Protein AF-A0A975GR51-F1 (afdb_monomer)

Mean predicted aligned error: 11.49 Å

Structure (mmCIF, N/CA/C/O backbone):
data_AF-A0A975GR51-F1
#
_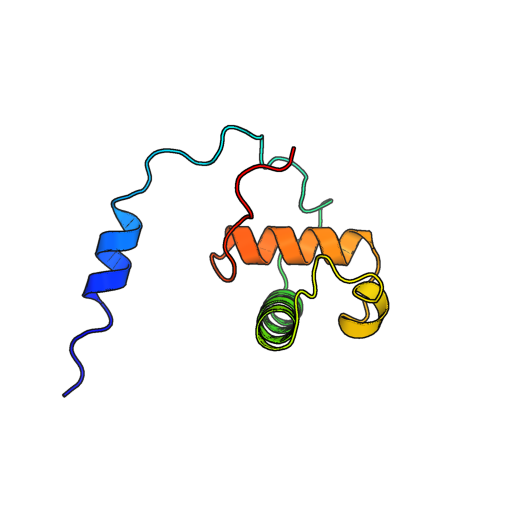e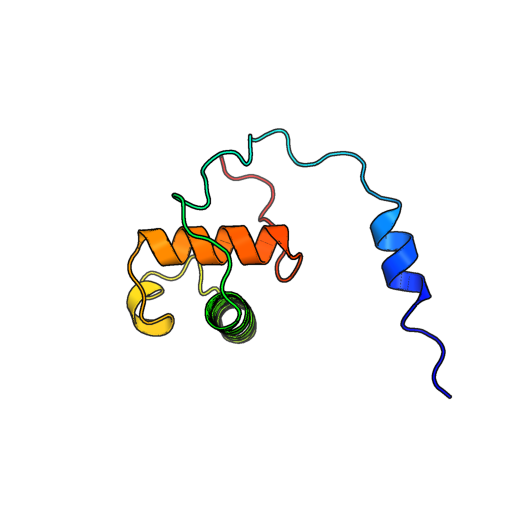ntry.id   AF-A0A975GR51-F1
#
loop_
_atom_site.group_PDB
_atom_site.id
_atom_site.type_symbol
_atom_site.label_atom_id
_atom_site.label_alt_id
_atom_site.label_comp_id
_atom_site.label_asym_id
_atom_site.label_entity_id
_atom_site.label_seq_id
_atom_site.pdbx_PDB_ins_code
_atom_site.Cartn_x
_atom_site.Cartn_y
_atom_site.Cartn_z
_atom_site.occupancy
_atom_site.B_iso_or_equiv
_atom_site.auth_seq_id
_atom_site.auth_comp_id
_atom_site.auth_asym_id
_atom_site.auth_atom_id
_atom_site.pdbx_PDB_model_num
ATOM 1 N N . MET A 1 1 ? -14.064 -30.401 15.282 1.00 38.41 1 MET A N 1
ATOM 2 C CA . MET A 1 1 ? -14.478 -30.846 13.936 1.00 38.41 1 MET A CA 1
ATOM 3 C C . MET A 1 1 ? -14.070 -29.765 12.949 1.00 38.41 1 MET A C 1
ATOM 5 O O . MET A 1 1 ? -14.815 -28.828 12.717 1.00 38.41 1 MET A O 1
ATOM 9 N N . ASN A 1 2 ? -12.830 -29.856 12.469 1.00 39.62 2 ASN A N 1
ATOM 10 C CA . ASN A 1 2 ? -12.289 -29.018 11.403 1.00 39.62 2 ASN A CA 1
ATOM 11 C C . ASN A 1 2 ? -12.612 -29.701 10.081 1.00 39.62 2 ASN A C 1
ATOM 13 O O . ASN A 1 2 ? -11.943 -30.684 9.777 1.00 39.62 2 ASN A O 1
ATOM 17 N N . GLN A 1 3 ? -13.600 -29.222 9.318 1.00 44.88 3 GLN A N 1
ATOM 18 C CA . GLN A 1 3 ? -13.722 -29.663 7.925 1.00 44.88 3 GLN A CA 1
ATOM 19 C C . GLN A 1 3 ? -14.578 -28.792 6.997 1.00 44.88 3 GLN A C 1
ATOM 21 O O . GLN A 1 3 ? -15.237 -29.359 6.147 1.00 44.88 3 GLN A O 1
ATOM 26 N N . ILE A 1 4 ? -14.588 -27.455 7.062 1.00 45.69 4 ILE A N 1
ATOM 27 C CA . ILE A 1 4 ? -15.130 -26.668 5.927 1.00 45.69 4 ILE A CA 1
ATOM 28 C C . ILE A 1 4 ? -14.406 -25.319 5.807 1.00 45.69 4 ILE A C 1
ATOM 30 O O . ILE A 1 4 ? -14.948 -24.273 6.117 1.00 45.69 4 ILE A O 1
ATOM 34 N N . ILE A 1 5 ? -13.136 -25.348 5.410 1.00 49.62 5 ILE A N 1
ATOM 35 C CA . ILE A 1 5 ? -12.418 -24.157 4.901 1.00 49.62 5 ILE A CA 1
ATOM 36 C C . ILE A 1 5 ? -11.700 -24.452 3.575 1.00 49.62 5 ILE A C 1
ATOM 38 O O . ILE A 1 5 ? -11.310 -23.539 2.861 1.00 49.62 5 ILE A O 1
ATOM 42 N N . GLY A 1 6 ? -11.561 -25.731 3.201 1.00 41.06 6 GLY A N 1
ATOM 43 C CA . GLY A 1 6 ? -10.899 -26.142 1.960 1.00 41.06 6 GLY A CA 1
ATOM 44 C C . GLY A 1 6 ? -11.796 -26.167 0.719 1.00 41.06 6 GLY A C 1
ATOM 45 O O . GLY A 1 6 ? -11.272 -26.134 -0.386 1.00 41.06 6 GLY A O 1
ATOM 46 N N . PHE A 1 7 ? -13.125 -26.226 0.869 1.00 47.53 7 PHE A N 1
ATOM 47 C CA . PHE A 1 7 ? -14.031 -26.416 -0.275 1.00 47.53 7 PHE A CA 1
ATOM 48 C C . PHE A 1 7 ? -14.437 -25.095 -0.950 1.00 47.53 7 PHE A C 1
ATOM 50 O O . PHE A 1 7 ? -14.507 -25.040 -2.174 1.00 47.53 7 PHE A O 1
ATOM 57 N N . GLU A 1 8 ? -14.607 -24.010 -0.185 1.00 51.25 8 GLU A N 1
ATOM 58 C CA . GLU A 1 8 ? -14.894 -22.674 -0.742 1.00 51.25 8 GLU A CA 1
ATOM 59 C C . GLU A 1 8 ? -13.713 -22.105 -1.538 1.00 51.25 8 GLU A C 1
ATOM 61 O O . GLU A 1 8 ? -13.908 -21.512 -2.596 1.00 51.25 8 GLU A O 1
ATOM 66 N N . ILE A 1 9 ? -12.475 -22.343 -1.087 1.00 51.66 9 ILE A N 1
ATOM 67 C CA . ILE A 1 9 ? -11.271 -21.839 -1.768 1.00 51.66 9 ILE A CA 1
ATOM 68 C C . ILE A 1 9 ? -11.092 -22.507 -3.139 1.00 51.66 9 ILE A C 1
ATOM 70 O O . ILE A 1 9 ? -10.739 -21.843 -4.112 1.00 51.66 9 ILE A O 1
ATOM 74 N N . VAL A 1 10 ? -11.363 -23.814 -3.238 1.00 52.38 10 VAL A N 1
ATOM 75 C CA . VAL A 1 10 ? -11.246 -24.551 -4.506 1.00 52.38 10 VAL A CA 1
ATOM 76 C C . VAL A 1 10 ? -12.321 -24.109 -5.502 1.00 52.38 10 VAL A C 1
ATOM 78 O O . VAL A 1 10 ? -12.012 -23.964 -6.682 1.00 52.38 10 VAL A O 1
ATOM 81 N N . TYR A 1 11 ? -13.542 -23.818 -5.039 1.00 55.72 11 TYR A N 1
ATOM 82 C CA . TYR A 1 11 ? -14.614 -23.309 -5.903 1.00 55.72 11 TYR A CA 1
ATOM 83 C C . TYR A 1 11 ? -14.322 -21.890 -6.423 1.00 55.72 11 TYR A C 1
ATOM 85 O O . TYR A 1 11 ? -14.496 -21.617 -7.611 1.00 55.72 11 TYR A O 1
ATOM 93 N N . ALA A 1 12 ? -13.771 -21.012 -5.577 1.00 54.72 12 ALA A N 1
ATOM 94 C CA . ALA A 1 12 ? -13.344 -19.671 -5.988 1.00 54.72 12 ALA A CA 1
ATOM 95 C C . ALA A 1 12 ? -12.182 -19.693 -7.006 1.00 54.72 12 ALA A C 1
ATOM 97 O O . ALA A 1 12 ? -12.033 -18.777 -7.812 1.00 54.72 12 ALA A O 1
ATOM 98 N N . MET A 1 13 ? -11.363 -20.751 -7.008 1.00 51.12 13 MET A N 1
ATOM 99 C CA . MET A 1 13 ? -10.304 -20.955 -8.003 1.00 51.12 13 MET A CA 1
ATOM 100 C C . MET A 1 13 ? -10.813 -21.456 -9.365 1.00 51.12 13 MET A C 1
ATOM 102 O O . MET A 1 13 ? -10.081 -21.360 -10.349 1.00 51.12 13 MET A O 1
ATOM 106 N N . THR A 1 14 ? -12.034 -21.990 -9.450 1.00 52.78 14 THR A N 1
ATOM 107 C CA . THR A 1 14 ? -12.616 -22.472 -10.716 1.00 52.78 14 THR A CA 1
ATOM 108 C C . THR A 1 14 ? -13.384 -21.406 -11.500 1.00 52.78 14 THR A C 1
ATOM 110 O O . THR A 1 14 ? -13.587 -21.583 -12.697 1.00 52.78 14 THR A O 1
ATOM 113 N N . GLU A 1 15 ? -13.722 -20.264 -10.894 1.00 51.53 15 GLU A N 1
ATOM 114 C CA . GLU A 1 15 ? -14.390 -19.129 -11.564 1.00 51.53 15 GLU A CA 1
ATOM 115 C C . GLU A 1 15 ? -13.389 -18.116 -12.162 1.00 51.53 15 GLU A C 1
ATOM 117 O O . GLU A 1 15 ? -13.585 -16.904 -12.153 1.00 51.53 15 GLU A O 1
ATOM 122 N N . PHE A 1 16 ? -12.273 -18.613 -12.700 1.00 56.28 16 PHE A N 1
ATOM 123 C CA . PHE A 1 16 ? -11.197 -17.810 -13.299 1.00 56.28 16 PHE A CA 1
ATOM 124 C C . PHE A 1 16 ? -11.472 -17.396 -14.755 1.00 56.28 16 PHE A C 1
ATOM 126 O O . PHE A 1 16 ? -10.580 -17.404 -15.605 1.00 56.28 16 PHE A O 1
ATOM 133 N N . THR A 1 17 ? -12.703 -17.007 -15.065 1.00 49.28 17 THR A N 1
ATOM 134 C CA . THR A 1 17 ? -13.045 -16.465 -16.381 1.00 49.28 17 THR A CA 1
ATOM 135 C C . THR A 1 17 ? -13.332 -14.981 -16.239 1.00 49.28 17 THR A C 1
ATOM 137 O O . THR A 1 17 ? -14.354 -14.602 -15.684 1.00 49.28 17 THR A O 1
ATOM 140 N N . GLU A 1 18 ? -12.420 -14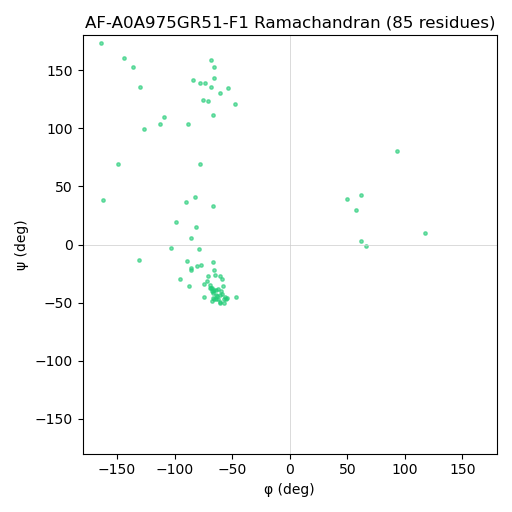.172 -16.782 1.00 48.41 18 GLU A N 1
ATOM 141 C CA . GLU A 1 18 ? -12.499 -12.712 -16.951 1.00 48.41 18 GLU A CA 1
ATOM 142 C C . GLU A 1 18 ? -11.881 -11.872 -15.819 1.00 48.41 18 GLU A C 1
ATOM 144 O O . GLU A 1 18 ? -12.546 -11.278 -14.974 1.00 48.41 18 GLU A O 1
ATOM 149 N N . LEU A 1 19 ? -10.548 -11.727 -15.864 1.00 52.16 19 LEU A N 1
ATOM 150 C CA . LEU A 1 19 ? -9.931 -10.517 -15.318 1.00 52.16 19 LEU A CA 1
ATOM 151 C C . LEU A 1 19 ? -10.497 -9.327 -16.110 1.00 52.16 19 LEU A C 1
ATOM 153 O O . LEU A 1 19 ? -10.480 -9.390 -17.343 1.00 52.16 19 LEU A O 1
ATOM 157 N N . PRO A 1 20 ? -10.985 -8.254 -15.460 1.00 49.09 20 PRO A N 1
ATOM 158 C CA . PRO A 1 20 ? -11.503 -7.099 -16.179 1.00 49.09 20 PRO A CA 1
ATOM 159 C C . PRO A 1 20 ? -10.447 -6.608 -17.172 1.00 49.09 20 PRO A C 1
ATOM 161 O O . PRO A 1 20 ? -9.268 -6.515 -16.828 1.00 49.09 20 PRO A O 1
ATOM 164 N N . ASN A 1 21 ? -10.886 -6.327 -18.402 1.00 48.41 21 ASN A N 1
ATOM 165 C CA . ASN A 1 21 ? -10.086 -5.995 -19.591 1.00 48.41 21 ASN A CA 1
ATOM 166 C C . ASN A 1 21 ? -9.333 -4.644 -19.492 1.00 48.41 21 ASN A C 1
ATOM 168 O O . ASN A 1 21 ? -9.166 -3.927 -20.474 1.00 48.41 21 ASN A O 1
ATOM 172 N N . ASN A 1 22 ? -8.900 -4.258 -18.293 1.00 54.84 22 ASN A N 1
ATOM 173 C CA . ASN A 1 22 ? -8.154 -3.046 -18.018 1.00 54.84 22 ASN A CA 1
ATOM 174 C C . ASN A 1 22 ? -6.741 -3.458 -17.586 1.00 54.84 22 ASN A C 1
ATOM 176 O O . ASN A 1 22 ? -6.547 -3.977 -16.487 1.00 54.84 22 ASN A O 1
ATOM 180 N N . GLY A 1 23 ? -5.761 -3.312 -18.482 1.00 51.41 23 GLY A N 1
ATOM 181 C CA . GLY A 1 23 ? -4.405 -3.839 -18.304 1.00 51.41 23 GLY A CA 1
ATOM 182 C C . GLY A 1 23 ? -3.805 -3.533 -16.924 1.00 51.41 23 GLY A C 1
ATOM 183 O O . GLY A 1 23 ? -3.632 -2.381 -16.538 1.00 51.41 23 GLY A O 1
ATOM 184 N N . PHE A 1 24 ? -3.437 -4.578 -16.180 1.00 60.88 24 PHE A N 1
ATOM 185 C CA . PHE A 1 24 ? -2.840 -4.488 -14.838 1.00 60.88 24 PHE A CA 1
ATOM 186 C C . PHE A 1 24 ? -1.326 -4.197 -14.853 1.00 60.88 24 PHE A C 1
ATOM 188 O O . PHE A 1 24 ? -0.640 -4.379 -13.847 1.00 60.88 24 PHE A O 1
ATOM 195 N N . PHE A 1 25 ? -0.776 -3.762 -15.987 1.00 59.81 25 PHE A N 1
ATOM 196 C CA . PHE A 1 25 ? 0.661 -3.558 -16.146 1.00 59.81 25 PHE A CA 1
ATOM 197 C C . PHE A 1 25 ? 1.112 -2.243 -15.483 1.00 59.81 25 PHE A C 1
ATOM 199 O O . PHE A 1 25 ? 0.422 -1.230 -15.560 1.00 59.81 25 PHE A O 1
ATOM 206 N N . ALA A 1 26 ? 2.265 -2.257 -14.807 1.00 68.50 26 ALA A N 1
ATOM 207 C CA . ALA A 1 26 ? 2.918 -1.098 -14.174 1.00 68.50 26 ALA A CA 1
ATOM 208 C C . ALA A 1 26 ? 2.168 -0.361 -13.034 1.00 68.50 26 ALA A C 1
ATOM 210 O O . ALA A 1 26 ? 2.719 0.584 -12.469 1.00 68.50 26 ALA A O 1
ATOM 211 N N . ARG A 1 27 ? 0.978 -0.806 -12.595 1.00 69.25 27 ARG A N 1
ATOM 212 C CA . ARG A 1 27 ? 0.245 -0.183 -11.461 1.00 69.25 27 ARG A CA 1
ATOM 213 C C . ARG A 1 27 ? 0.941 -0.330 -10.099 1.00 69.25 27 ARG A C 1
ATOM 215 O O . ARG A 1 27 ? 0.598 0.379 -9.159 1.00 69.25 27 ARG A O 1
ATOM 222 N N . HIS A 1 28 ? 1.927 -1.221 -9.993 1.00 72.81 28 HIS A N 1
ATOM 223 C CA . HIS A 1 28 ? 2.790 -1.347 -8.816 1.00 72.81 28 HIS A CA 1
ATOM 224 C C . HIS A 1 28 ? 3.896 -0.279 -8.756 1.00 72.81 28 HIS A C 1
ATOM 226 O O . HIS A 1 28 ? 4.658 -0.269 -7.794 1.00 72.81 28 HIS A O 1
ATOM 232 N N . GLU A 1 29 ? 4.025 0.589 -9.768 1.00 75.69 29 GLU A N 1
ATOM 233 C CA . GLU A 1 29 ? 5.011 1.680 -9.810 1.00 75.69 29 GLU A CA 1
ATOM 234 C C . GLU A 1 29 ? 6.444 1.210 -9.479 1.00 75.69 29 GLU A C 1
ATOM 236 O O . GLU A 1 29 ? 7.186 1.878 -8.768 1.00 75.69 29 GLU A O 1
ATOM 241 N N . THR A 1 30 ? 6.831 0.020 -9.966 1.00 81.81 30 THR A N 1
ATOM 242 C CA . THR A 1 30 ? 8.107 -0.689 -9.683 1.00 81.81 30 THR A CA 1
ATOM 243 C C . THR A 1 30 ? 8.323 -1.175 -8.242 1.00 81.81 30 THR A C 1
ATOM 245 O O . THR A 1 30 ? 9.303 -1.867 -7.972 1.00 81.81 30 THR A O 1
ATOM 248 N N . PHE A 1 31 ? 7.396 -0.921 -7.316 1.00 88.00 31 PHE A N 1
ATOM 249 C CA . PHE A 1 31 ? 7.509 -1.402 -5.941 1.00 88.00 31 PHE A CA 1
ATOM 250 C C . PHE A 1 31 ? 7.199 -2.896 -5.830 1.00 88.00 31 PHE A C 1
ATOM 252 O O . PHE A 1 31 ? 6.101 -3.335 -6.168 1.00 88.00 31 PHE A O 1
ATOM 259 N N . CYS A 1 32 ? 8.135 -3.667 -5.275 1.00 88.19 32 CYS A N 1
ATOM 260 C CA . CYS A 1 32 ? 7.900 -5.052 -4.867 1.00 88.19 32 CYS A CA 1
ATOM 261 C C . CYS A 1 32 ? 6.885 -5.136 -3.706 1.00 88.19 32 CYS A C 1
ATOM 263 O O . CYS A 1 32 ? 6.812 -4.206 -2.892 1.00 88.19 32 CYS A O 1
ATOM 265 N N . PRO A 1 33 ? 6.149 -6.255 -3.568 1.00 86.12 33 PRO A N 1
ATOM 266 C CA . PRO A 1 33 ? 5.239 -6.451 -2.447 1.00 86.12 33 PRO A CA 1
ATOM 267 C C . PRO A 1 33 ? 6.004 -6.546 -1.124 1.00 86.12 33 PRO A C 1
ATOM 269 O O . PRO A 1 33 ? 7.096 -7.111 -1.046 1.00 86.12 33 PRO A O 1
ATOM 272 N N . ARG A 1 34 ? 5.417 -5.994 -0.058 1.00 92.81 34 ARG A N 1
ATOM 273 C CA . ARG A 1 34 ? 5.974 -6.025 1.301 1.00 92.81 34 ARG A CA 1
ATOM 274 C C . ARG A 1 34 ? 4.901 -6.496 2.270 1.00 92.81 34 ARG A C 1
ATOM 276 O O . ARG A 1 34 ? 3.786 -5.988 2.236 1.00 92.81 34 ARG A O 1
ATOM 283 N N . TYR A 1 35 ? 5.238 -7.398 3.187 1.00 91.00 35 TYR A N 1
ATOM 284 C CA . TYR A 1 35 ? 4.272 -7.902 4.172 1.00 91.00 35 TYR A CA 1
ATOM 285 C C . TYR A 1 35 ? 3.589 -6.772 4.963 1.00 91.00 35 TYR A C 1
ATOM 287 O O . TYR A 1 35 ? 2.365 -6.727 5.059 1.00 91.00 35 TYR A O 1
ATOM 295 N N . GLY A 1 36 ? 4.367 -5.798 5.452 1.00 94.06 36 GLY A N 1
ATOM 296 C CA . GLY A 1 36 ? 3.817 -4.662 6.198 1.00 94.06 36 GLY A CA 1
ATOM 297 C C . GLY A 1 36 ? 2.834 -3.812 5.387 1.00 94.06 36 GLY A C 1
ATOM 298 O O . GLY A 1 36 ? 1.933 -3.212 5.956 1.00 94.06 36 GLY A O 1
ATOM 299 N N . TRP A 1 37 ? 2.969 -3.785 4.062 1.00 94.75 37 TRP A N 1
ATOM 300 C CA . TRP A 1 37 ? 2.046 -3.086 3.169 1.00 94.75 37 TRP A CA 1
ATOM 301 C C . TRP A 1 37 ? 0.725 -3.833 3.033 1.00 94.75 37 TRP A C 1
ATOM 303 O O . TRP A 1 37 ? -0.329 -3.225 3.172 1.00 94.75 37 TRP A O 1
ATOM 313 N N . LEU A 1 38 ? 0.786 -5.153 2.848 1.00 94.50 38 LEU A N 1
ATOM 314 C CA . LEU A 1 38 ? -0.401 -6.004 2.796 1.00 94.50 38 LEU A CA 1
ATOM 315 C C . LEU A 1 38 ? -1.199 -5.930 4.103 1.00 94.50 38 LEU A C 1
ATOM 317 O O . LEU A 1 38 ? -2.416 -5.775 4.066 1.00 94.50 38 LEU A O 1
ATOM 321 N N . LYS A 1 39 ? -0.510 -5.962 5.254 1.00 94.44 39 LYS A N 1
ATOM 322 C CA . LYS A 1 39 ? -1.146 -5.830 6.572 1.00 94.44 39 LYS A CA 1
ATOM 323 C C . LYS A 1 39 ? -1.806 -4.463 6.758 1.00 94.44 39 LYS A C 1
ATOM 325 O O . LYS A 1 39 ? -2.964 -4.415 7.148 1.00 94.44 39 LYS A O 1
ATOM 330 N N . LYS A 1 40 ? -1.102 -3.373 6.422 1.00 94.50 40 LYS A N 1
ATOM 331 C CA . LYS A 1 40 ? -1.658 -2.009 6.465 1.00 94.50 40 LYS A CA 1
ATOM 332 C C . LYS A 1 40 ? -2.882 -1.856 5.563 1.00 94.50 40 LYS A C 1
ATOM 334 O O . LYS A 1 40 ? -3.858 -1.245 5.974 1.00 94.50 40 LYS A O 1
ATOM 339 N N . GLY A 1 41 ? -2.831 -2.415 4.353 1.00 93.75 41 GLY A N 1
ATOM 340 C CA . GLY A 1 41 ? -3.963 -2.410 3.432 1.00 93.75 41 GLY A CA 1
ATOM 341 C C . GLY A 1 41 ? -5.166 -3.165 3.995 1.00 93.75 41 GLY A C 1
ATOM 342 O O . GLY A 1 41 ? -6.260 -2.619 3.990 1.00 93.75 41 GLY A O 1
ATOM 343 N N . PHE A 1 42 ? -4.952 -4.370 4.537 1.00 94.06 42 PHE A N 1
ATOM 344 C CA . PHE A 1 42 ? -5.997 -5.180 5.174 1.00 94.06 42 PHE A CA 1
ATOM 345 C C . PHE A 1 42 ? -6.642 -4.485 6.382 1.00 94.06 42 PHE A C 1
ATOM 347 O O . PHE A 1 42 ? -7.865 -4.411 6.470 1.00 94.06 42 PHE A O 1
ATOM 354 N N . ASP A 1 43 ? -5.835 -3.961 7.305 1.00 93.81 43 ASP A N 1
ATOM 355 C CA . ASP A 1 43 ? -6.353 -3.256 8.484 1.00 93.81 43 ASP A CA 1
ATOM 356 C C . ASP A 1 43 ? -7.102 -1.989 8.073 1.00 93.81 43 ASP A C 1
ATOM 358 O O . ASP A 1 43 ? -8.208 -1.737 8.543 1.00 93.81 43 ASP A O 1
ATOM 362 N N . GLY A 1 44 ? -6.527 -1.241 7.129 1.00 93.06 44 GLY A N 1
ATOM 363 C CA . GLY A 1 44 ? -7.114 -0.016 6.617 1.00 93.06 44 GLY A CA 1
ATOM 364 C C . GLY A 1 44 ? -8.508 -0.238 6.041 1.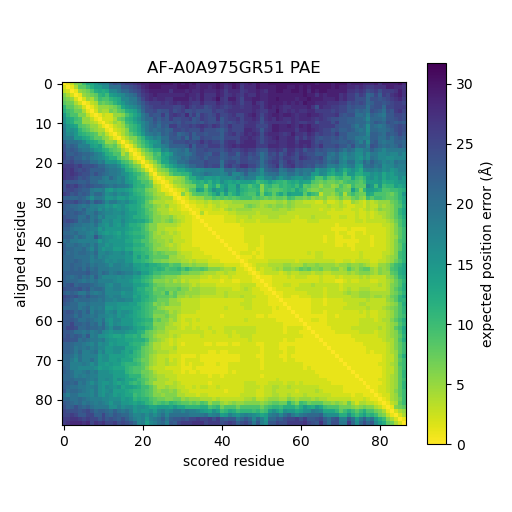00 93.06 44 GLY A C 1
ATOM 365 O O . GLY A 1 44 ? -9.405 0.510 6.417 1.00 93.06 44 GLY A O 1
ATOM 366 N N . VAL A 1 45 ? -8.706 -1.272 5.205 1.00 92.19 45 VAL A N 1
ATOM 367 C CA . VAL A 1 45 ? -10.032 -1.590 4.628 1.00 92.19 45 VAL A CA 1
ATOM 368 C C . VAL A 1 45 ? -11.023 -2.159 5.636 1.00 92.19 45 VAL A C 1
ATOM 370 O O . VAL A 1 45 ? -12.230 -2.021 5.465 1.00 92.19 45 VAL A O 1
ATOM 373 N N . ARG A 1 46 ? -10.531 -2.812 6.693 1.00 90.31 46 ARG A N 1
ATOM 374 C CA . ARG A 1 46 ? -11.377 -3.333 7.770 1.00 90.31 46 ARG A CA 1
ATOM 375 C C . ARG A 1 46 ? -11.942 -2.206 8.639 1.00 90.31 46 ARG A C 1
ATOM 377 O O . ARG A 1 46 ? -13.030 -2.356 9.187 1.00 90.31 46 ARG A O 1
ATOM 384 N N . GLU A 1 47 ? -11.199 -1.114 8.792 1.00 86.06 47 GLU A N 1
ATOM 385 C CA . GLU A 1 47 ? -11.579 0.031 9.625 1.00 86.06 47 GLU A CA 1
ATOM 386 C C . GLU A 1 47 ? -12.269 1.155 8.832 1.00 86.06 47 GLU A C 1
ATOM 388 O O . GLU A 1 47 ? -13.083 1.887 9.394 1.00 86.06 47 GLU A O 1
ATOM 393 N N . SER A 1 48 ? -11.955 1.319 7.542 1.00 85.75 48 SER A N 1
ATOM 394 C CA . SER A 1 48 ? -12.470 2.406 6.694 1.00 85.75 48 SER A CA 1
ATOM 395 C C . SER A 1 48 ? -12.258 2.130 5.202 1.00 85.75 48 SER A C 1
ATOM 397 O O . SER A 1 48 ? -11.532 1.217 4.837 1.00 85.75 48 SER A O 1
ATOM 399 N N . ASP A 1 49 ? -12.796 2.961 4.309 1.00 86.50 49 ASP A N 1
ATOM 400 C CA . ASP A 1 49 ? -12.406 2.917 2.893 1.00 86.50 49 ASP A CA 1
ATOM 401 C C . ASP A 1 49 ? -11.042 3.603 2.660 1.00 86.50 49 ASP A C 1
ATOM 403 O O . ASP A 1 49 ? -10.933 4.706 2.122 1.00 86.50 49 ASP A O 1
ATOM 407 N N . ILE A 1 50 ? -9.974 2.973 3.161 1.00 92.25 50 ILE A N 1
ATOM 408 C CA . ILE A 1 50 ? -8.639 3.581 3.279 1.00 92.25 50 ILE A CA 1
ATOM 409 C C . ILE A 1 50 ? -8.050 4.048 1.945 1.00 92.25 50 ILE A C 1
ATOM 411 O O . ILE A 1 50 ? -7.258 4.985 1.930 1.00 92.25 50 ILE A O 1
ATOM 415 N N . PHE A 1 51 ? -8.391 3.396 0.832 1.00 90.12 51 PHE A N 1
ATOM 416 C CA . PHE A 1 51 ? -7.783 3.684 -0.469 1.00 90.12 51 PHE A CA 1
ATOM 417 C C . PHE A 1 51 ? -8.463 4.827 -1.219 1.00 90.12 51 PHE A C 1
ATOM 419 O O . PHE A 1 51 ? -7.810 5.438 -2.067 1.00 90.12 51 PHE A O 1
ATOM 426 N N . ASP A 1 52 ? -9.719 5.123 -0.887 1.00 88.19 52 ASP A N 1
ATOM 427 C CA . ASP A 1 52 ? -10.481 6.236 -1.454 1.00 88.19 52 ASP A CA 1
ATOM 428 C C . ASP A 1 52 ? -10.562 7.432 -0.475 1.00 88.19 52 ASP A C 1
ATOM 430 O O . ASP A 1 52 ? -11.046 8.511 -0.821 1.00 88.19 52 ASP A O 1
ATOM 434 N N . SER A 1 53 ? -10.000 7.284 0.733 1.00 89.88 53 SER A N 1
ATOM 435 C CA . SER A 1 53 ? -9.933 8.337 1.747 1.00 89.88 53 SER A CA 1
ATOM 436 C C . SER A 1 53 ? -8.909 9.438 1.414 1.00 89.88 53 SER A C 1
ATOM 438 O O . SER A 1 53 ? -7.777 9.135 1.020 1.00 89.88 53 SER A O 1
ATOM 440 N N . PRO A 1 54 ? -9.227 10.730 1.642 1.00 90.81 54 PRO A N 1
ATOM 441 C CA . PRO A 1 54 ? -8.281 11.828 1.419 1.00 90.81 54 PRO A CA 1
ATOM 442 C C . PRO A 1 54 ? -7.069 11.795 2.363 1.00 90.81 54 PRO A C 1
ATOM 444 O O . PRO A 1 54 ? -6.030 12.351 2.020 1.00 90.81 54 PRO A O 1
ATOM 447 N N .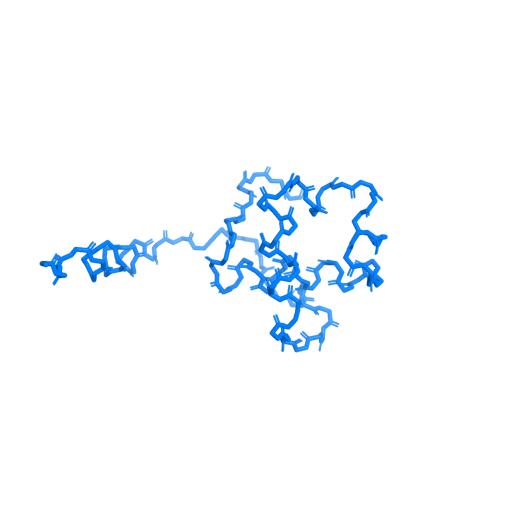 ASP A 1 55 ? -7.185 11.129 3.516 1.00 93.06 55 ASP A N 1
ATOM 448 C CA . ASP A 1 55 ? -6.136 10.987 4.538 1.00 93.06 55 ASP A CA 1
ATOM 449 C C . ASP A 1 55 ? -5.378 9.642 4.462 1.00 93.06 55 ASP A C 1
ATOM 451 O O . ASP A 1 55 ? -4.746 9.196 5.425 1.00 93.06 55 ASP A O 1
ATOM 455 N N . ALA A 1 56 ? -5.449 8.960 3.312 1.00 93.56 56 ALA A N 1
ATOM 456 C CA . ALA A 1 56 ? -4.809 7.662 3.098 1.00 93.56 56 ALA A CA 1
ATOM 457 C C . ALA A 1 56 ? -3.287 7.703 3.321 1.00 93.56 56 ALA A C 1
ATOM 459 O O . ALA A 1 56 ? -2.702 6.738 3.814 1.00 93.56 56 ALA A O 1
ATOM 460 N N . ILE A 1 57 ? -2.642 8.815 2.958 1.00 93.69 57 ILE A N 1
ATOM 461 C CA . ILE A 1 57 ? -1.193 9.020 3.098 1.00 93.69 57 ILE A CA 1
ATOM 462 C C . ILE A 1 57 ? -0.809 9.044 4.579 1.00 93.69 57 ILE A C 1
ATOM 464 O O . ILE A 1 57 ? 0.134 8.360 4.982 1.00 93.69 57 ILE A O 1
ATOM 468 N N . GLU A 1 58 ? -1.560 9.788 5.387 1.00 94.31 58 GLU A N 1
ATOM 469 C CA . GLU A 1 58 ? -1.362 9.950 6.822 1.00 94.31 58 GLU A CA 1
ATOM 470 C C . GLU A 1 58 ? -1.646 8.644 7.565 1.00 94.31 58 GLU A C 1
ATOM 472 O O . GLU A 1 58 ? -0.810 8.184 8.344 1.00 94.31 58 GLU A O 1
ATOM 477 N N . LYS A 1 59 ? -2.784 8.000 7.279 1.00 92.88 59 LYS A N 1
ATOM 478 C CA . LYS A 1 59 ? -3.193 6.750 7.937 1.00 92.88 59 LYS A CA 1
ATOM 479 C C . LYS A 1 59 ? -2.282 5.572 7.601 1.00 92.88 59 LYS A C 1
ATOM 481 O O . LYS A 1 59 ? -1.927 4.791 8.482 1.00 92.88 59 LYS A O 1
ATOM 486 N N . LEU A 1 60 ? -1.868 5.431 6.338 1.00 93.31 60 LEU A N 1
ATOM 487 C CA . LEU A 1 60 ? -0.937 4.370 5.938 1.00 93.31 60 LEU A CA 1
ATOM 488 C C . LEU A 1 60 ? 0.521 4.732 6.259 1.00 93.31 60 LEU A C 1
ATOM 490 O O . LEU A 1 60 ? 1.371 3.836 6.319 1.00 93.31 60 LEU A O 1
ATOM 494 N N . GLY A 1 61 ? 0.828 6.014 6.474 1.00 94.75 61 GLY A N 1
ATOM 495 C CA . GLY A 1 61 ? 2.175 6.516 6.739 1.00 94.75 61 GLY A CA 1
ATOM 496 C C . GLY A 1 61 ? 3.135 6.252 5.578 1.00 94.75 61 GLY A C 1
ATOM 497 O O . GLY A 1 61 ? 4.250 5.774 5.795 1.00 94.75 61 GLY A O 1
ATOM 498 N N . VAL A 1 62 ? 2.682 6.458 4.338 1.00 94.69 62 VAL A N 1
ATOM 499 C CA . VAL A 1 62 ? 3.456 6.216 3.107 1.00 94.69 62 VAL A CA 1
ATOM 500 C C . VAL A 1 62 ? 3.135 7.267 2.044 1.00 94.69 62 VAL A C 1
ATOM 502 O O . VAL A 1 62 ? 2.086 7.894 2.085 1.00 94.69 62 VAL A O 1
ATOM 505 N N . GLY A 1 63 ? 4.008 7.440 1.047 1.00 93.94 63 GLY A N 1
ATOM 506 C CA . GLY A 1 63 ? 3.761 8.390 -0.044 1.00 93.94 63 GLY A CA 1
ATOM 507 C C . GLY A 1 63 ? 2.604 7.984 -0.972 1.00 93.94 63 GLY A C 1
ATOM 508 O O . GLY A 1 63 ? 2.279 6.805 -1.100 1.00 93.94 63 GLY A O 1
ATOM 509 N N . LYS A 1 64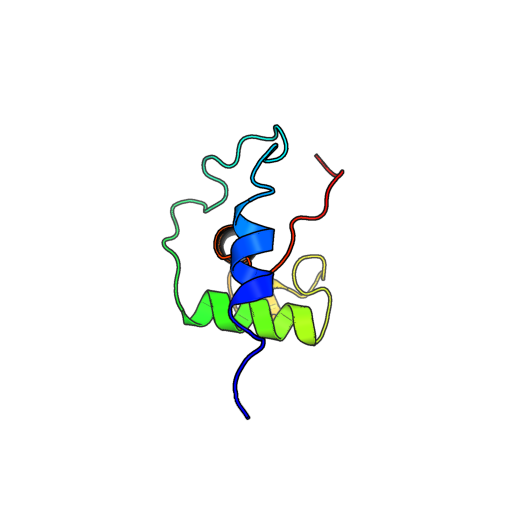 ? 2.038 8.955 -1.703 1.00 91.00 64 LYS A N 1
ATOM 510 C CA . LYS A 1 64 ? 0.905 8.783 -2.643 1.00 91.00 64 LYS A CA 1
ATOM 511 C C . LYS A 1 64 ? 1.047 7.584 -3.595 1.00 91.00 64 LYS A C 1
ATOM 513 O O . LYS A 1 64 ? 0.110 6.815 -3.787 1.00 91.00 64 LYS A O 1
ATOM 518 N N . ASN A 1 65 ? 2.230 7.418 -4.172 1.00 91.50 65 ASN A N 1
ATOM 519 C CA . ASN A 1 65 ? 2.545 6.339 -5.111 1.00 91.50 65 ASN A CA 1
ATOM 520 C C . ASN A 1 65 ? 2.589 4.965 -4.425 1.00 91.50 65 ASN A C 1
ATOM 522 O O . ASN A 1 65 ? 2.161 3.952 -4.973 1.00 91.50 65 ASN A O 1
ATOM 526 N N . MET A 1 66 ? 3.046 4.934 -3.172 1.00 93.31 66 MET A N 1
ATOM 527 C CA . MET A 1 66 ? 3.042 3.718 -2.366 1.00 93.31 66 MET A CA 1
ATOM 528 C C . MET A 1 66 ? 1.616 3.319 -1.989 1.00 93.31 66 MET A C 1
ATOM 530 O O . MET A 1 66 ? 1.320 2.135 -2.030 1.00 93.31 66 MET A O 1
ATOM 534 N N . VAL A 1 67 ? 0.710 4.264 -1.704 1.00 93.94 67 VAL A N 1
ATOM 535 C CA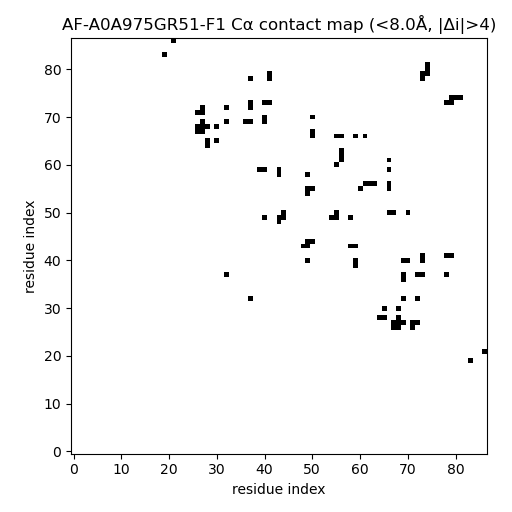 . VAL A 1 67 ? -0.718 3.953 -1.471 1.00 93.94 67 VAL A CA 1
ATOM 536 C C . VAL A 1 67 ? -1.313 3.197 -2.666 1.00 93.94 67 VAL A C 1
ATOM 538 O O . VAL A 1 67 ? -1.957 2.162 -2.491 1.00 93.94 67 VAL A O 1
ATOM 541 N N . ARG A 1 68 ? -1.029 3.654 -3.894 1.00 90.94 68 ARG A N 1
ATOM 542 C CA . ARG A 1 68 ? -1.464 2.979 -5.130 1.00 90.94 68 ARG A CA 1
ATOM 543 C C . ARG A 1 68 ? -0.857 1.585 -5.274 1.00 90.94 68 ARG A C 1
ATOM 545 O O . ARG A 1 68 ? -1.585 0.638 -5.572 1.00 90.94 68 ARG A O 1
ATOM 552 N N . ALA A 1 69 ? 0.441 1.443 -5.007 1.00 92.56 69 ALA A N 1
ATOM 553 C CA . ALA A 1 69 ? 1.115 0.149 -5.038 1.00 92.56 69 ALA A CA 1
ATOM 554 C C . ALA A 1 69 ? 0.578 -0.817 -3.965 1.00 92.56 69 ALA A C 1
ATOM 556 O O . ALA A 1 69 ? 0.399 -1.999 -4.249 1.00 92.56 69 ALA A O 1
ATOM 557 N N . ILE A 1 70 ? 0.265 -0.333 -2.756 1.00 94.12 70 ILE A N 1
ATOM 558 C CA . ILE A 1 70 ? -0.369 -1.129 -1.694 1.00 94.12 70 ILE A CA 1
ATOM 559 C C . ILE A 1 70 ? -1.728 -1.639 -2.173 1.00 94.12 70 ILE A C 1
ATOM 561 O O . ILE A 1 70 ? -1.960 -2.844 -2.114 1.00 94.12 70 ILE A O 1
ATOM 565 N N . ARG A 1 71 ? -2.589 -0.759 -2.707 1.00 91.94 71 ARG A N 1
ATOM 566 C CA . ARG A 1 71 ? -3.899 -1.155 -3.251 1.00 91.94 71 ARG A CA 1
ATOM 567 C C . ARG A 1 71 ? -3.747 -2.229 -4.324 1.00 91.94 71 ARG A C 1
ATOM 569 O O . ARG A 1 71 ? -4.438 -3.242 -4.282 1.00 91.94 71 ARG A O 1
ATOM 576 N N . PHE A 1 72 ? -2.816 -2.025 -5.258 1.00 90.81 72 PHE A N 1
ATOM 577 C CA . PHE A 1 72 ? -2.525 -2.989 -6.316 1.00 90.81 72 PHE A CA 1
ATOM 578 C C . PHE A 1 72 ? -2.137 -4.357 -5.749 1.00 90.81 72 PHE A C 1
ATOM 580 O O . PHE A 1 72 ? -2.719 -5.365 -6.145 1.00 90.81 72 PHE A O 1
ATOM 587 N N . TRP A 1 73 ? -1.194 -4.403 -4.805 1.00 92.31 73 TRP A N 1
ATOM 588 C CA . TRP A 1 73 ? -0.761 -5.665 -4.214 1.00 92.31 73 TRP A CA 1
ATOM 589 C C . TRP A 1 73 ? -1.877 -6.327 -3.401 1.00 92.31 73 TRP A C 1
ATOM 591 O O . TRP A 1 73 ? -2.064 -7.532 -3.521 1.00 92.31 73 TRP A O 1
ATOM 601 N N . CYS A 1 74 ? -2.682 -5.574 -2.650 1.00 92.00 74 CYS A N 1
ATOM 602 C CA . CYS A 1 74 ? -3.841 -6.127 -1.947 1.00 92.00 74 CYS A CA 1
ATOM 603 C C . CYS A 1 74 ? -4.852 -6.776 -2.909 1.00 92.00 74 CYS A C 1
ATOM 605 O O . CYS A 1 74 ? -5.343 -7.863 -2.613 1.00 92.00 74 CYS A O 1
ATOM 607 N N . VAL A 1 75 ? -5.112 -6.172 -4.074 1.00 89.56 75 VAL A N 1
ATOM 608 C CA . VAL A 1 75 ? -5.955 -6.778 -5.121 1.00 89.56 75 VAL A CA 1
ATOM 609 C C . VAL A 1 75 ? -5.291 -8.025 -5.716 1.00 89.56 75 VAL A C 1
ATOM 611 O O . VAL A 1 75 ? -5.933 -9.065 -5.855 1.00 89.56 75 VAL A O 1
ATOM 614 N N . ALA A 1 76 ? -3.997 -7.951 -6.043 1.00 88.12 76 ALA A N 1
ATOM 615 C CA . ALA A 1 76 ? -3.252 -9.057 -6.648 1.00 88.12 76 ALA A CA 1
ATOM 616 C C . ALA A 1 76 ? -3.182 -10.293 -5.733 1.00 88.12 76 ALA A C 1
ATOM 618 O O . ALA A 1 76 ? -3.310 -11.418 -6.209 1.00 88.12 76 ALA A O 1
ATOM 619 N N . PHE A 1 77 ? -3.037 -10.082 -4.421 1.00 89.50 77 PHE A N 1
ATOM 620 C CA . PHE A 1 77 ? -3.044 -11.132 -3.397 1.00 89.50 77 PHE A CA 1
ATOM 621 C C . PHE A 1 77 ? -4.450 -11.514 -2.911 1.00 89.50 77 PHE A C 1
ATOM 623 O O . PHE A 1 77 ? -4.558 -12.302 -1.975 1.00 89.50 77 PHE A O 1
ATOM 630 N N . LYS A 1 78 ? -5.518 -10.973 -3.519 1.00 88.44 78 LYS A N 1
ATOM 631 C CA . LYS A 1 78 ? -6.919 -11.249 -3.146 1.00 88.44 78 LYS A CA 1
ATOM 632 C C . LYS A 1 78 ? -7.243 -10.931 -1.681 1.00 88.44 78 LYS A C 1
ATOM 634 O O . LYS A 1 78 ? -8.113 -11.542 -1.076 1.00 88.44 78 LYS A O 1
ATOM 639 N N . ILE A 1 79 ? -6.542 -9.951 -1.116 1.00 89.50 79 ILE A N 1
ATOM 640 C CA . ILE A 1 79 ? -6.850 -9.386 0.202 1.00 89.50 79 ILE A CA 1
ATOM 641 C C . ILE A 1 79 ? -8.084 -8.486 0.100 1.00 89.50 79 ILE A C 1
ATOM 643 O O . ILE A 1 79 ? -8.862 -8.403 1.044 1.00 89.50 79 ILE A O 1
ATOM 647 N N . ILE A 1 80 ? -8.246 -7.811 -1.042 1.00 88.50 80 ILE A N 1
ATOM 648 C CA . ILE A 1 80 ? -9.389 -6.947 -1.346 1.00 88.50 80 ILE A CA 1
ATOM 649 C C . ILE A 1 80 ? -9.868 -7.201 -2.773 1.00 88.50 80 ILE A C 1
ATOM 651 O O . ILE A 1 80 ? -9.074 -7.570 -3.645 1.00 88.50 80 ILE A O 1
ATOM 655 N N . GLU A 1 81 ? -11.148 -6.957 -3.022 1.00 85.62 81 GLU A N 1
ATOM 656 C CA . GLU A 1 81 ? -11.705 -7.010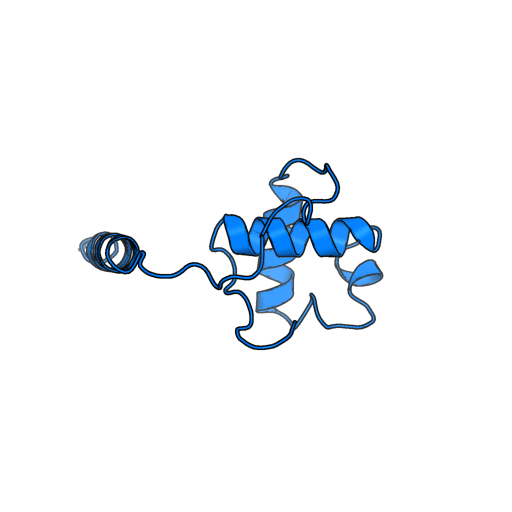 -4.369 1.00 85.62 81 GLU A CA 1
ATOM 657 C C . GLU A 1 81 ? -11.485 -5.682 -5.108 1.00 85.62 81 GLU A C 1
ATOM 659 O O . GLU A 1 81 ? -11.549 -4.604 -4.508 1.00 85.62 81 GLU A O 1
ATOM 664 N N . PRO A 1 82 ? -11.189 -5.722 -6.418 1.00 77.00 82 PRO A N 1
ATOM 665 C CA . PRO A 1 82 ? -11.184 -4.516 -7.225 1.00 77.00 82 PRO A CA 1
ATOM 666 C C . PRO A 1 82 ? -12.617 -3.996 -7.371 1.00 77.00 82 PRO A C 1
ATOM 668 O O . PRO A 1 82 ? -13.527 -4.755 -7.693 1.00 77.00 82 PRO A O 1
ATOM 671 N N . VAL A 1 83 ? -12.813 -2.687 -7.210 1.00 68.88 83 VAL A N 1
ATOM 672 C CA . VAL A 1 83 ? -14.096 -2.057 -7.543 1.00 68.88 83 VAL A CA 1
ATOM 673 C C . VAL A 1 83 ? -14.288 -2.150 -9.059 1.00 68.88 83 VAL A C 1
ATOM 675 O O . VAL A 1 83 ? -13.545 -1.539 -9.830 1.00 68.88 83 VAL A O 1
ATOM 678 N N . LEU A 1 84 ? -15.255 -2.956 -9.493 1.00 61.06 84 LEU A N 1
ATOM 679 C CA . LEU A 1 84 ? -15.638 -3.072 -10.897 1.00 61.06 84 LEU A CA 1
ATOM 680 C C . LEU A 1 84 ? -16.353 -1.779 -11.327 1.00 61.06 84 LEU A C 1
ATOM 682 O O . LEU A 1 84 ? -17.355 -1.406 -10.725 1.00 61.06 84 LEU A O 1
ATOM 686 N N . GLY A 1 85 ? -15.857 -1.108 -12.375 1.00 52.34 85 GLY A N 1
ATOM 687 C CA . GLY A 1 85 ? -16.628 -0.074 -13.085 1.00 52.34 85 GLY A CA 1
ATOM 688 C C . GLY A 1 85 ? -16.107 1.367 -13.079 1.00 52.34 85 GLY A C 1
ATOM 689 O O . GLY A 1 85 ? -16.826 2.238 -13.556 1.00 52.34 85 GLY A O 1
ATOM 690 N N . LEU A 1 86 ? -14.888 1.656 -12.613 1.00 40.28 86 LEU A N 1
ATOM 691 C CA . LEU A 1 86 ? -14.293 2.993 -12.766 1.00 40.28 86 LEU A CA 1
ATOM 692 C C . LEU A 1 86 ? -12.909 2.897 -13.418 1.00 40.28 86 LEU A C 1
ATOM 694 O O . LEU A 1 86 ? -11.917 2.534 -12.780 1.00 40.28 86 LEU A O 1
ATOM 698 N N . SER A 1 87 ? -12.898 3.168 -14.726 1.00 39.75 87 SER A N 1
ATOM 699 C CA . SER A 1 87 ? -11.722 3.471 -15.549 1.00 39.75 87 SER A CA 1
ATOM 700 C C . SER A 1 87 ? -11.299 4.922 -15.375 1.00 39.75 87 SER A C 1
ATOM 702 O O . SER A 1 87 ? -12.201 5.780 -15.516 1.00 39.75 87 SER A O 1
#

Secondary structure (DSSP, 8-state):
---SSHHHHHHHHH------SS--SSTTTTPPP-HHHHHHHHHHHHHS-TTT-TTHHHHHTS-HHHHHHHHHHHHHTTSS---TT--

pLDDT: mean 76.19, std 19.56, range [38.41, 94.75]

InterPro domains:
  IPR025248 Domain of unknown function DUF4007 [PF13182] (25-81)

Sequence (87 aa):
MNQIIGFEIVYAMTEFTELPNNGFFARHETFCPRYGWLKKGFDGVRESDIFDSPDAIEKLGVGKNMVRAIRFWCVAFKIIEPVLGLS

Organism: NCBI:txid45655

Solvent-accessible surface area (backbone atoms only — not comparable to full-atom values): 5660 Å² total; per-residue (Å²): 138,91,82,83,72,69,64,64,57,55,53,64,64,70,67,77,76,75,77,73,95,63,83,79,72,73,56,37,72,88,57,76,90,49,72,72,42,48,52,49,48,54,54,33,56,73,78,38,68,37,90,82,40,95,57,32,42,70,76,68,68,45,55,73,70,51,53,46,21,32,55,44,46,26,40,76,71,65,74,42,80,75,80,85,88,78,132

Foldseek 3Di:
DDDPPPPVVVVVVVPPPDDDPDDLPCQLVPDDDDPLLLVLLLVCV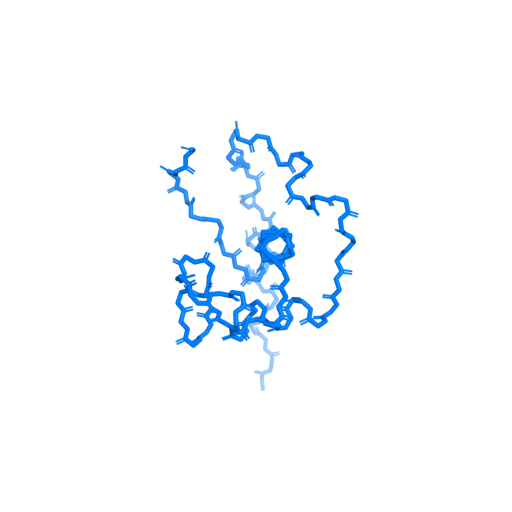VVHPLLPDPCVCVSSVHDPSSSSNSVSVCCVVVSDPDDPDDD

Nearest PDB structures (foldseek):
  6lb9-assembly1_B  TM=9.447E-01  e=1.337E-03  Streptomyces clavuligerus
  7fby-assembly1_A  TM=6.498E-01  e=5.453E+00  Pyrococcus horikoshii OT3

Radius of gyration: 14.85 Å; Cα contacts (8 Å, |Δi|>4): 58; chains: 1; bounding box: 25×43×34 Å